Protein AF-K6DJV8-F1 (afdb_monomer_lite)

Radius of gyration: 12.12 Å; chains: 1; bounding box: 29×24×30 Å

Structure (mmCIF, N/CA/C/O backbone):
data_AF-K6DJV8-F1
#
_entry.id   AF-K6DJV8-F1
#
loop_
_atom_site.group_PDB
_atom_site.id
_atom_site.type_symbol
_atom_site.label_atom_id
_atom_site.label_alt_id
_atom_site.label_comp_id
_atom_site.label_asym_id
_atom_site.label_entity_id
_atom_site.label_seq_id
_atom_site.pdbx_PDB_ins_code
_atom_site.Cartn_x
_atom_site.Cartn_y
_atom_site.Cartn_z
_atom_site.occupancy
_atom_site.B_iso_or_equiv
_atom_site.auth_seq_id
_atom_site.auth_comp_id
_atom_site.auth_asym_id
_atom_site.auth_atom_id
_atom_site.pdbx_PDB_model_num
ATOM 1 N N . MET A 1 1 ? 1.936 13.877 -10.553 1.00 49.50 1 MET A N 1
ATOM 2 C CA . MET A 1 1 ? 1.426 12.546 -10.954 1.00 49.50 1 MET A CA 1
ATOM 3 C C . MET A 1 1 ? 1.724 11.618 -9.791 1.00 49.50 1 MET A C 1
ATOM 5 O O . MET A 1 1 ? 2.884 11.556 -9.415 1.00 49.50 1 MET A O 1
ATOM 9 N N . GLY A 1 2 ? 0.705 11.042 -9.148 1.00 72.50 2 GLY A N 1
ATOM 10 C CA . GLY A 1 2 ? 0.897 10.240 -7.930 1.00 72.50 2 GLY A CA 1
ATOM 11 C C . GLY A 1 2 ? 1.573 8.898 -8.217 1.00 72.50 2 GLY A C 1
ATOM 12 O O . GLY A 1 2 ? 1.351 8.322 -9.282 1.00 72.50 2 GLY A O 1
ATOM 13 N N . LEU A 1 3 ? 2.382 8.416 -7.270 1.00 86.00 3 LEU A N 1
ATOM 14 C CA . LEU A 1 3 ? 3.122 7.152 -7.356 1.00 86.00 3 LEU A CA 1
ATOM 15 C C . LEU A 1 3 ? 2.211 5.921 -7.530 1.00 86.00 3 LEU A C 1
ATOM 17 O O . LEU A 1 3 ? 2.567 4.963 -8.224 1.00 86.00 3 LEU A O 1
ATOM 21 N N . PHE A 1 4 ? 1.028 5.947 -6.909 1.00 91.75 4 PHE A N 1
ATOM 22 C CA . PHE A 1 4 ? 0.080 4.834 -6.907 1.00 91.75 4 PHE A CA 1
ATOM 23 C C . PHE A 1 4 ? -0.957 4.974 -8.023 1.00 91.75 4 PHE A C 1
ATOM 25 O O . PHE A 1 4 ? -1.716 5.941 -8.079 1.00 91.75 4 PHE A O 1
ATOM 32 N N . LEU A 1 5 ? -1.020 3.968 -8.895 1.00 92.12 5 LEU A N 1
ATOM 33 C CA . LEU A 1 5 ? -1.958 3.900 -10.019 1.00 92.12 5 LEU A CA 1
ATOM 34 C C . LEU A 1 5 ? -3.356 3.459 -9.581 1.00 92.12 5 LEU A C 1
ATOM 36 O O . LEU A 1 5 ? -4.364 3.880 -10.144 1.00 92.12 5 LEU A O 1
ATOM 40 N N . LYS A 1 6 ? -3.403 2.569 -8.592 1.00 93.81 6 LYS A N 1
ATOM 41 C CA . LYS A 1 6 ? -4.617 1.962 -8.052 1.00 93.81 6 LYS A CA 1
ATOM 42 C C . LYS A 1 6 ? -4.402 1.684 -6.569 1.00 93.81 6 LYS A C 1
ATOM 44 O O . LYS A 1 6 ? -3.268 1.549 -6.115 1.00 93.81 6 LYS A O 1
ATOM 49 N N . HIS A 1 7 ? -5.495 1.606 -5.827 1.00 95.12 7 HIS A N 1
ATOM 50 C CA . HIS A 1 7 ? -5.500 1.207 -4.430 1.00 95.12 7 HIS A CA 1
ATOM 51 C C . HIS A 1 7 ? -6.753 0.376 -4.134 1.00 95.12 7 HIS A C 1
ATOM 53 O O . HIS A 1 7 ? -7.784 0.575 -4.777 1.00 95.12 7 HIS A O 1
ATOM 59 N N . GLU A 1 8 ? -6.653 -0.538 -3.177 1.00 96.50 8 GLU A N 1
ATOM 60 C CA . GLU A 1 8 ? -7.758 -1.341 -2.650 1.00 96.50 8 GLU A CA 1
ATOM 61 C C . GLU A 1 8 ? -7.619 -1.440 -1.134 1.00 96.50 8 GLU A C 1
ATOM 63 O O . GLU A 1 8 ? -6.503 -1.523 -0.625 1.00 96.50 8 GLU A O 1
ATOM 68 N N . ILE A 1 9 ? -8.746 -1.435 -0.427 1.00 95.88 9 ILE A N 1
ATOM 69 C CA . ILE A 1 9 ? -8.794 -1.719 1.006 1.00 95.88 9 ILE A CA 1
ATOM 70 C C . ILE A 1 9 ? -9.486 -3.064 1.171 1.00 95.88 9 ILE A C 1
ATOM 72 O O . ILE A 1 9 ? -10.587 -3.254 0.654 1.00 95.88 9 ILE A O 1
ATOM 76 N N . ILE A 1 10 ? -8.833 -3.985 1.868 1.00 96.19 10 ILE A N 1
ATOM 77 C CA . ILE A 1 10 ? -9.373 -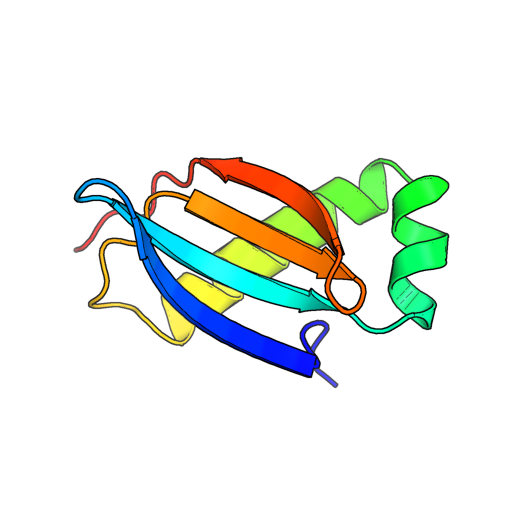5.310 2.166 1.00 96.19 10 ILE A CA 1
ATOM 78 C C . ILE A 1 10 ? -9.362 -5.542 3.671 1.00 96.19 10 ILE A C 1
ATOM 80 O O . ILE A 1 10 ? -8.511 -5.009 4.380 1.00 96.19 10 ILE A O 1
ATOM 84 N N . GLU A 1 11 ? -10.289 -6.359 4.151 1.00 95.38 11 GLU A N 1
ATOM 85 C CA . GLU A 1 11 ? -10.251 -6.893 5.507 1.00 95.38 11 GLU A CA 1
ATOM 86 C C . GLU A 1 11 ? -9.742 -8.335 5.446 1.00 95.38 11 GLU A C 1
ATOM 88 O O . GLU A 1 11 ? -10.274 -9.162 4.704 1.00 95.38 11 GLU A O 1
ATOM 93 N N . ASN A 1 12 ? -8.686 -8.629 6.198 1.00 91.75 12 ASN A N 1
ATOM 94 C CA . ASN A 1 12 ? -8.054 -9.935 6.257 1.00 91.75 12 ASN A CA 1
ATOM 95 C C . ASN A 1 12 ? -7.794 -10.315 7.718 1.00 91.75 12 ASN A C 1
ATOM 97 O O . ASN A 1 12 ? -7.044 -9.636 8.420 1.00 91.75 12 ASN A O 1
ATOM 101 N N . GLU A 1 13 ? -8.431 -11.391 8.185 1.00 90.31 13 GLU A N 1
ATOM 102 C CA . GLU A 1 13 ? -8.309 -11.890 9.566 1.00 90.31 13 GLU A CA 1
ATOM 103 C C . GLU A 1 13 ? -8.563 -10.806 10.638 1.00 90.31 13 GLU A C 1
ATOM 105 O O . GLU A 1 13 ? -7.836 -10.705 11.627 1.00 90.31 13 GLU A O 1
ATOM 110 N N . GLY A 1 14 ? -9.573 -9.951 10.429 1.00 88.25 14 GLY A N 1
ATOM 111 C CA . GLY A 1 14 ? -9.910 -8.853 11.347 1.00 88.25 14 GLY A CA 1
ATOM 112 C C . GLY A 1 14 ? -8.926 -7.678 11.317 1.00 88.25 14 GLY A C 1
ATOM 113 O O . GLY A 1 14 ? -8.909 -6.858 12.238 1.00 88.25 14 GLY A O 1
ATOM 114 N N . ARG A 1 15 ? -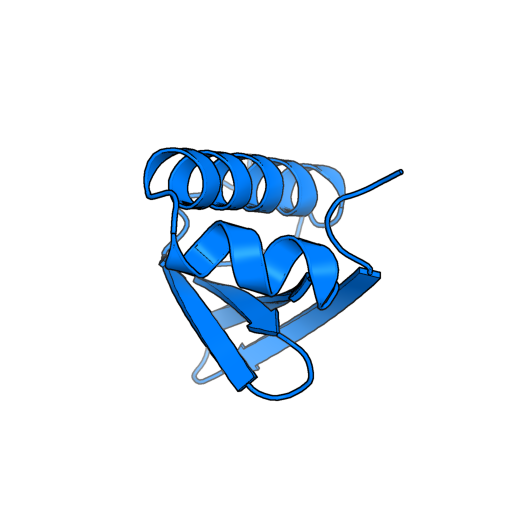8.084 -7.596 10.280 1.00 90.56 15 ARG A N 1
ATOM 115 C CA . ARG A 1 15 ? -7.193 -6.463 10.024 1.00 90.56 15 ARG A CA 1
ATOM 116 C C . ARG A 1 15 ? -7.517 -5.808 8.693 1.00 90.56 15 ARG A C 1
ATOM 118 O O . ARG A 1 15 ? -7.689 -6.497 7.693 1.00 90.56 15 ARG A O 1
ATOM 125 N N . PHE A 1 16 ? -7.533 -4.484 8.657 1.00 94.25 16 PHE A N 1
ATOM 126 C CA . PHE A 1 16 ? -7.611 -3.738 7.415 1.00 94.25 16 PHE A CA 1
ATOM 127 C C . PHE A 1 16 ? -6.228 -3.615 6.785 1.00 94.25 16 PHE A C 1
ATOM 129 O O . PHE A 1 16 ? -5.265 -3.140 7.399 1.00 94.25 16 PHE A O 1
ATOM 136 N N . GLU A 1 17 ? -6.142 -4.019 5.527 1.00 96.06 17 GLU A N 1
ATOM 137 C CA . GLU A 1 17 ? -4.943 -3.918 4.717 1.00 96.06 17 GLU A CA 1
ATOM 138 C C . GLU A 1 17 ? -5.199 -3.019 3.508 1.00 96.06 17 GLU A C 1
ATOM 140 O O . GLU A 1 17 ? -6.226 -3.124 2.835 1.00 96.06 17 GLU A O 1
ATOM 145 N N . ALA A 1 18 ? -4.242 -2.147 3.206 1.00 96.44 18 ALA A N 1
ATOM 146 C CA . ALA A 1 18 ? -4.257 -1.344 1.996 1.00 96.44 18 ALA A CA 1
ATOM 147 C C . ALA A 1 18 ? -3.312 -1.937 0.952 1.00 96.44 18 ALA A C 1
ATOM 149 O O . ALA A 1 18 ? -2.113 -2.064 1.193 1.00 96.44 18 ALA A O 1
ATOM 150 N N . LEU A 1 19 ? -3.831 -2.255 -0.228 1.00 96.88 19 LEU A N 1
ATOM 151 C CA . LEU A 1 19 ? -3.049 -2.679 -1.383 1.00 96.88 19 LEU A CA 1
ATOM 152 C C . LEU A 1 19 ? -2.845 -1.466 -2.287 1.00 96.88 19 LEU A C 1
ATOM 154 O O . LEU A 1 19 ? -3.804 -0.943 -2.846 1.00 96.88 19 LEU A O 1
ATOM 158 N N . LEU A 1 20 ? -1.603 -1.018 -2.439 1.00 95.62 20 LEU A N 1
ATOM 159 C CA . LEU A 1 20 ? -1.213 0.134 -3.247 1.00 95.62 20 LEU A CA 1
ATOM 160 C C . LEU A 1 20 ? -0.422 -0.320 -4.468 1.00 95.62 20 LEU A C 1
ATOM 162 O O . LEU A 1 20 ? 0.656 -0.894 -4.349 1.00 95.62 20 LEU A O 1
ATOM 166 N N . TYR A 1 21 ? -0.943 -0.046 -5.657 1.00 94.62 21 TYR A N 1
ATOM 167 C CA . TYR A 1 21 ? -0.394 -0.554 -6.907 1.00 94.62 21 TYR A CA 1
ATOM 168 C C . TYR A 1 21 ? 0.523 0.477 -7.561 1.00 94.62 21 TYR A C 1
ATOM 170 O O . TYR A 1 21 ? 0.080 1.575 -7.905 1.00 94.62 21 TYR A O 1
ATOM 178 N N . VAL A 1 22 ? 1.784 0.111 -7.788 1.00 91.69 22 VAL A N 1
ATOM 179 C CA . VAL A 1 22 ? 2.778 0.954 -8.468 1.00 91.69 22 VAL A CA 1
ATOM 180 C C . VAL A 1 22 ? 2.954 0.548 -9.932 1.00 91.69 22 VAL A C 1
ATOM 182 O O . VAL A 1 22 ? 2.778 -0.609 -10.321 1.00 91.69 22 VAL A O 1
ATOM 185 N N . GLY A 1 23 ? 3.314 1.517 -10.773 1.00 87.38 23 GLY A N 1
ATOM 186 C CA . GLY A 1 23 ? 3.602 1.264 -12.184 1.00 87.38 23 GLY A CA 1
ATOM 187 C C . GLY A 1 23 ? 4.902 0.487 -12.404 1.00 87.38 23 GLY A C 1
ATOM 188 O O . GLY A 1 23 ? 5.861 0.626 -11.647 1.00 87.38 23 GLY A O 1
ATOM 189 N N . LYS A 1 24 ? 4.979 -0.263 -13.514 1.00 79.69 24 LYS A N 1
ATOM 190 C CA . LYS A 1 24 ? 6.172 -1.045 -13.910 1.00 79.69 24 LYS A CA 1
ATOM 191 C C . LYS A 1 24 ? 7.467 -0.220 -13.963 1.00 79.69 24 LYS A C 1
ATOM 193 O O . LYS A 1 24 ? 8.539 -0.757 -13.721 1.00 79.69 24 LYS A O 1
ATOM 198 N N . ARG A 1 25 ? 7.379 1.084 -14.251 1.00 81.25 25 ARG A N 1
ATOM 199 C CA . ARG A 1 25 ? 8.539 1.989 -14.250 1.00 81.25 25 ARG A CA 1
ATOM 200 C C . ARG A 1 25 ? 9.152 2.149 -12.853 1.00 81.25 25 ARG A C 1
ATOM 202 O O . ARG A 1 25 ? 10.369 2.145 -12.729 1.00 81.25 25 ARG A O 1
ATOM 209 N N . HIS A 1 26 ? 8.317 2.249 -11.821 1.00 81.88 26 HIS A N 1
ATOM 210 C CA . HIS A 1 26 ? 8.760 2.365 -10.428 1.00 81.88 26 HIS A CA 1
ATOM 211 C C . HIS A 1 26 ? 9.165 1.008 -9.838 1.00 81.88 26 HIS A C 1
ATOM 213 O O . HIS A 1 26 ? 9.994 0.955 -8.938 1.00 81.88 26 HIS A O 1
ATOM 219 N N . ALA A 1 27 ? 8.641 -0.095 -10.384 1.00 77.62 27 ALA A N 1
ATOM 220 C CA . ALA A 1 27 ? 9.039 -1.451 -10.009 1.00 77.62 27 ALA A CA 1
ATOM 221 C C . ALA A 1 27 ? 10.533 -1.733 -10.233 1.00 77.62 27 ALA A C 1
ATOM 223 O O . ALA A 1 27 ? 11.157 -2.373 -9.395 1.00 77.62 27 ALA A O 1
ATOM 224 N N . ALA A 1 28 ? 11.108 -1.250 -11.340 1.00 78.31 28 ALA A N 1
ATOM 225 C CA . ALA A 1 28 ? 12.538 -1.408 -11.607 1.00 78.31 28 ALA A CA 1
ATOM 226 C C . ALA A 1 28 ? 13.390 -0.687 -10.546 1.00 78.31 28 ALA A C 1
ATOM 228 O O . ALA A 1 28 ? 14.314 -1.272 -9.996 1.00 78.31 28 ALA A O 1
ATOM 229 N N . GLN A 1 29 ? 12.999 0.539 -10.186 1.00 80.12 29 GLN A N 1
ATOM 230 C CA . GLN A 1 29 ? 13.696 1.360 -9.189 1.00 80.12 29 GLN A CA 1
ATOM 231 C C . GLN A 1 29 ? 13.635 0.756 -7.782 1.00 80.12 29 GLN A C 1
ATOM 233 O O . GLN A 1 29 ? 14.613 0.815 -7.047 1.00 80.12 29 GLN A O 1
ATOM 238 N N . LEU A 1 30 ? 12.514 0.121 -7.421 1.00 79.12 30 LEU A N 1
ATOM 239 C CA . LEU A 1 30 ? 12.366 -0.560 -6.132 1.00 79.12 30 LEU A CA 1
ATOM 240 C C . LEU A 1 30 ? 13.404 -1.673 -5.919 1.00 79.12 30 LEU A C 1
ATOM 242 O O . LEU A 1 30 ? 13.826 -1.887 -4.788 1.00 79.12 30 LEU A O 1
ATOM 246 N N . ASN A 1 31 ? 13.827 -2.364 -6.982 1.00 73.06 31 ASN A N 1
ATOM 247 C CA . ASN A 1 31 ? 14.785 -3.470 -6.883 1.00 73.06 31 ASN A CA 1
ATOM 248 C C . ASN A 1 31 ? 16.242 -3.021 -6.740 1.00 73.06 31 ASN A C 1
ATOM 25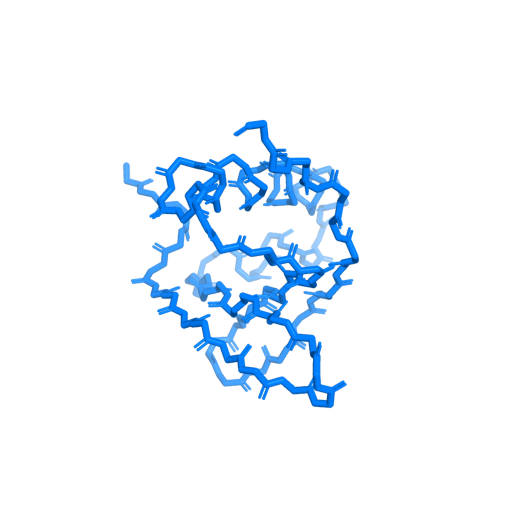0 O O . ASN A 1 31 ? 17.066 -3.793 -6.259 1.00 73.06 31 ASN A O 1
ATOM 254 N N . GLU A 1 32 ? 16.561 -1.811 -7.188 1.00 78.44 32 GLU A N 1
ATOM 255 C CA . GLU A 1 32 ? 17.941 -1.334 -7.315 1.00 78.44 32 GLU A CA 1
ATOM 256 C C . GLU A 1 32 ? 18.305 -0.315 -6.228 1.00 78.44 32 GLU A C 1
ATOM 258 O O . GLU A 1 32 ? 19.482 -0.150 -5.914 1.00 78.44 32 GLU A O 1
ATOM 263 N N . ASP A 1 33 ? 17.304 0.338 -5.626 1.00 83.31 33 ASP A N 1
ATOM 264 C CA . ASP A 1 33 ? 17.499 1.483 -4.742 1.00 83.31 33 ASP A CA 1
ATOM 265 C C . ASP A 1 33 ? 16.725 1.337 -3.416 1.00 83.31 33 ASP A C 1
ATOM 267 O O . ASP A 1 33 ? 15.507 1.526 -3.323 1.00 83.31 33 ASP A O 1
ATOM 271 N N . GLY A 1 34 ? 17.462 1.031 -2.345 1.00 80.19 34 GLY A N 1
ATOM 272 C CA . GLY A 1 34 ? 16.908 0.931 -0.994 1.00 80.19 34 GLY A CA 1
ATOM 273 C C . GLY A 1 34 ? 16.379 2.260 -0.438 1.00 80.19 34 GLY A C 1
ATOM 274 O O . GLY A 1 34 ? 15.448 2.249 0.371 1.00 80.19 34 GLY A O 1
ATOM 275 N N . GLU A 1 35 ? 16.915 3.401 -0.877 1.00 84.62 35 GLU A N 1
ATOM 276 C CA . GLU A 1 35 ? 16.409 4.725 -0.507 1.00 84.62 35 GLU A CA 1
ATOM 277 C C . GLU A 1 35 ? 15.048 4.973 -1.165 1.00 84.62 35 GLU A C 1
ATOM 279 O O . GLU A 1 35 ? 14.101 5.422 -0.509 1.00 84.62 35 GLU A O 1
ATOM 284 N N . PHE A 1 36 ? 14.902 4.567 -2.429 1.00 83.19 36 PHE A N 1
ATOM 285 C CA . PHE A 1 36 ? 13.621 4.614 -3.127 1.00 83.19 36 PHE A CA 1
ATOM 286 C C . PHE A 1 36 ? 12.548 3.792 -2.403 1.00 83.19 36 PHE A C 1
ATOM 288 O O . PHE A 1 36 ? 11.438 4.285 -2.197 1.00 83.19 36 PHE A O 1
ATOM 295 N N . VAL A 1 37 ? 12.873 2.588 -1.917 1.00 86.31 37 VAL A N 1
ATOM 296 C CA . VAL A 1 37 ? 11.937 1.772 -1.117 1.00 86.31 37 VAL A CA 1
ATOM 297 C C . VAL A 1 37 ? 11.454 2.523 0.130 1.00 86.31 37 VAL A C 1
ATOM 299 O O . VAL A 1 37 ? 10.262 2.488 0.443 1.00 86.31 37 VAL A O 1
ATOM 302 N N . GLN A 1 38 ? 12.342 3.221 0.844 1.00 88.00 38 GLN A N 1
ATOM 303 C CA . GLN A 1 38 ? 11.952 4.012 2.019 1.00 88.00 38 GLN A CA 1
ATOM 304 C C . GLN A 1 38 ? 11.041 5.185 1.644 1.00 88.00 38 GLN A C 1
ATOM 306 O O . GLN A 1 38 ? 10.059 5.447 2.340 1.00 88.00 38 GLN A O 1
ATOM 311 N N . ASN A 1 39 ? 11.320 5.854 0.526 1.00 89.81 39 ASN A N 1
ATOM 312 C CA . ASN A 1 39 ? 10.487 6.947 0.027 1.00 89.81 39 ASN A CA 1
ATOM 313 C C . ASN A 1 39 ? 9.088 6.459 -0.372 1.00 89.81 39 ASN A C 1
ATOM 315 O O . ASN A 1 39 ? 8.098 7.070 0.029 1.00 89.81 39 ASN A O 1
ATOM 319 N N . VAL A 1 40 ? 8.987 5.306 -1.042 1.00 90.75 40 VAL A N 1
ATOM 320 C CA . VAL A 1 40 ? 7.697 4.680 -1.375 1.00 90.75 40 VAL A CA 1
ATOM 321 C C . VAL A 1 40 ? 6.890 4.349 -0.120 1.00 90.75 40 VAL A C 1
ATOM 323 O O . VAL A 1 40 ? 5.684 4.587 -0.094 1.00 90.75 40 VAL A O 1
ATOM 326 N N . LYS A 1 41 ? 7.527 3.844 0.945 1.00 91.69 41 LYS A N 1
ATOM 327 C CA . LYS A 1 41 ? 6.834 3.578 2.218 1.00 91.69 41 LYS A CA 1
ATOM 328 C C . LYS A 1 41 ? 6.287 4.856 2.856 1.00 91.69 41 LYS A C 1
ATOM 330 O O . LYS A 1 41 ? 5.150 4.855 3.318 1.00 91.69 41 LYS A O 1
ATOM 335 N N . LYS A 1 42 ? 7.062 5.946 2.857 1.00 91.75 42 LYS A N 1
ATOM 336 C CA . LYS A 1 42 ? 6.612 7.247 3.384 1.00 91.75 42 LYS A CA 1
ATOM 337 C C . LYS A 1 42 ? 5.433 7.799 2.586 1.00 91.75 42 LYS A C 1
ATOM 339 O O . LYS A 1 42 ? 4.437 8.205 3.175 1.00 91.75 42 LYS A O 1
ATOM 344 N N . GLU A 1 43 ? 5.524 7.769 1.257 1.00 92.44 43 GLU A N 1
ATOM 345 C CA . GLU A 1 43 ? 4.440 8.232 0.386 1.00 92.44 43 GLU A CA 1
ATOM 346 C C . GLU A 1 43 ? 3.183 7.368 0.545 1.00 92.44 43 GLU A C 1
ATOM 348 O O . GLU A 1 43 ? 2.071 7.886 0.544 1.00 92.44 43 GLU A O 1
ATOM 353 N N . ALA A 1 44 ? 3.349 6.061 0.752 1.00 94.19 44 ALA A N 1
ATOM 354 C CA . ALA A 1 44 ? 2.249 5.142 1.010 1.00 94.19 44 ALA A CA 1
ATOM 355 C C . ALA A 1 44 ? 1.49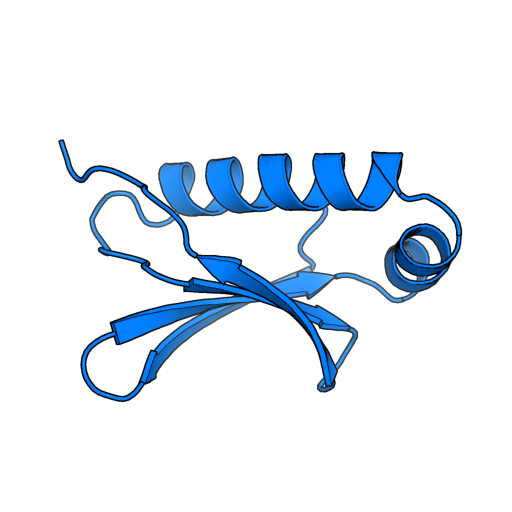7 5.468 2.307 1.00 94.19 44 ALA A C 1
ATOM 357 O O . ALA A 1 44 ? 0.269 5.500 2.295 1.00 94.19 44 ALA A O 1
ATOM 358 N N . VAL A 1 45 ? 2.211 5.746 3.402 1.00 93.50 45 VAL A N 1
ATOM 359 C CA . VAL A 1 45 ? 1.586 6.165 4.668 1.00 93.50 45 VAL A CA 1
ATOM 360 C C . VAL A 1 45 ? 0.825 7.474 4.473 1.00 93.50 45 VAL A C 1
ATOM 362 O O . VAL A 1 45 ? -0.373 7.512 4.738 1.00 93.50 45 VAL A O 1
ATOM 365 N N . ALA A 1 46 ? 1.473 8.494 3.904 1.00 92.75 46 ALA A N 1
ATOM 366 C CA . ALA A 1 46 ? 0.844 9.793 3.665 1.00 92.75 46 ALA A CA 1
ATOM 367 C C . ALA A 1 46 ? -0.395 9.690 2.756 1.00 92.75 46 ALA A C 1
ATOM 369 O O . ALA A 1 46 ? -1.407 10.351 2.983 1.00 92.75 46 ALA A O 1
ATOM 370 N N . PHE A 1 47 ? -0.342 8.834 1.731 1.00 93.75 47 PHE A N 1
ATOM 371 C CA . PHE A 1 47 ? -1.477 8.575 0.851 1.00 93.75 47 PHE A CA 1
ATOM 372 C C . PHE A 1 47 ? -2.660 7.960 1.608 1.00 93.75 47 PHE A C 1
ATOM 374 O O . PHE A 1 47 ? -3.802 8.360 1.377 1.00 93.75 47 PHE A O 1
ATOM 381 N N . ILE A 1 48 ? -2.401 6.999 2.499 1.00 93.94 48 ILE A N 1
ATOM 382 C CA . ILE A 1 48 ? -3.448 6.353 3.296 1.00 93.94 48 ILE A CA 1
ATOM 383 C C . ILE A 1 48 ? -4.035 7.313 4.326 1.00 93.94 48 ILE A C 1
ATOM 385 O O . ILE A 1 48 ? -5.255 7.408 4.397 1.00 93.94 48 ILE A O 1
ATOM 389 N N . GLU A 1 49 ? -3.209 8.059 5.057 1.00 92.12 49 GLU A N 1
ATOM 390 C CA . GLU A 1 49 ? -3.675 9.052 6.035 1.00 92.12 49 GLU A CA 1
ATOM 391 C C . GLU A 1 49 ? -4.576 10.106 5.382 1.00 92.12 49 GLU A C 1
ATOM 393 O O . GLU A 1 49 ? -5.634 10.443 5.910 1.00 92.12 49 GLU A O 1
ATOM 398 N N . LEU A 1 50 ? -4.205 10.578 4.188 1.00 92.06 50 LEU A N 1
ATOM 399 C CA . LEU A 1 50 ? -4.991 11.568 3.457 1.00 92.06 50 LEU A CA 1
ATOM 400 C C . LEU A 1 50 ? -6.301 10.990 2.905 1.00 92.06 50 LEU A C 1
ATOM 402 O O . LEU A 1 50 ? -7.329 11.666 2.905 1.00 92.06 50 LEU A O 1
ATOM 406 N N . LYS A 1 51 ? -6.263 9.769 2.361 1.00 92.88 51 LYS A N 1
ATOM 407 C CA . LYS A 1 51 ? -7.388 9.209 1.600 1.00 92.88 51 LYS A CA 1
ATOM 408 C C . LYS A 1 51 ? -8.363 8.401 2.452 1.00 92.88 51 LYS A C 1
ATOM 410 O O . LYS A 1 51 ? -9.544 8.333 2.117 1.00 92.88 51 LYS A O 1
ATOM 415 N N . PHE A 1 52 ? -7.875 7.800 3.530 1.00 91.75 52 PHE A N 1
ATOM 416 C CA . PHE A 1 52 ? -8.619 6.904 4.410 1.00 91.75 52 PHE A CA 1
ATOM 417 C C . PHE A 1 52 ? -8.423 7.264 5.891 1.00 91.75 52 PHE A C 1
ATOM 419 O O . PHE A 1 52 ? -8.094 6.382 6.683 1.00 91.75 52 PHE A O 1
ATOM 426 N N . PRO A 1 53 ? -8.671 8.523 6.303 1.00 90.19 53 PRO A N 1
ATOM 427 C CA . PRO A 1 53 ? -8.401 8.966 7.675 1.00 90.19 53 PRO A CA 1
ATOM 428 C C . PRO A 1 53 ? -9.223 8.213 8.736 1.00 90.19 53 PRO A C 1
ATOM 430 O O . PRO A 1 53 ? -8.839 8.164 9.897 1.00 90.19 53 PRO A O 1
ATOM 433 N N . LEU A 1 54 ? -10.352 7.612 8.345 1.00 90.94 54 LEU A N 1
ATOM 434 C CA . LEU A 1 54 ? -11.271 6.903 9.243 1.00 90.94 54 LEU A CA 1
ATOM 435 C C . LEU A 1 54 ? -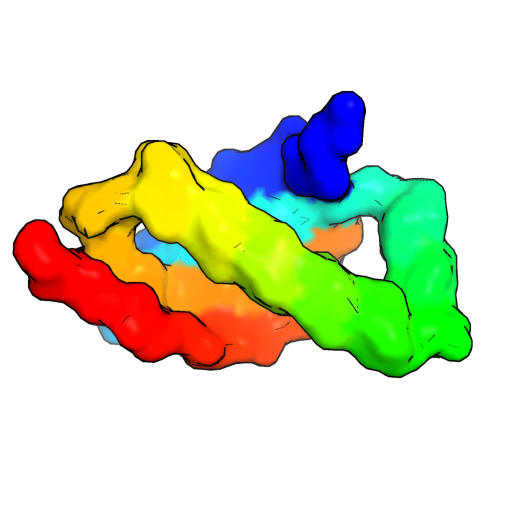11.158 5.375 9.165 1.00 90.94 54 LEU A C 1
ATOM 437 O O . LEU A 1 54 ? -11.945 4.678 9.803 1.00 90.94 54 LEU A O 1
ATOM 441 N N . VAL A 1 55 ? -10.228 4.834 8.373 1.00 90.06 55 VAL A N 1
ATOM 442 C CA . VAL A 1 55 ? -10.038 3.382 8.278 1.00 90.06 55 VAL A CA 1
ATOM 443 C C . VAL A 1 55 ? -8.798 2.996 9.084 1.00 90.06 55 VAL A C 1
ATOM 445 O O . VAL A 1 55 ? -7.720 3.516 8.791 1.00 90.06 55 VAL A O 1
ATOM 448 N N . PRO A 1 56 ? -8.899 2.063 10.050 1.00 91.44 56 PRO A N 1
ATOM 449 C CA . PRO A 1 56 ? -7.757 1.598 10.834 1.00 91.44 56 PRO A CA 1
ATOM 450 C C . PRO A 1 56 ? -6.871 0.653 10.010 1.00 91.44 56 PRO A C 1
ATOM 452 O O . PRO A 1 56 ? -6.750 -0.530 10.322 1.00 91.44 56 PRO A O 1
ATOM 455 N N . ILE A 1 57 ? -6.266 1.154 8.930 1.00 94.44 57 ILE A N 1
ATOM 456 C CA . ILE A 1 57 ? -5.314 0.386 8.12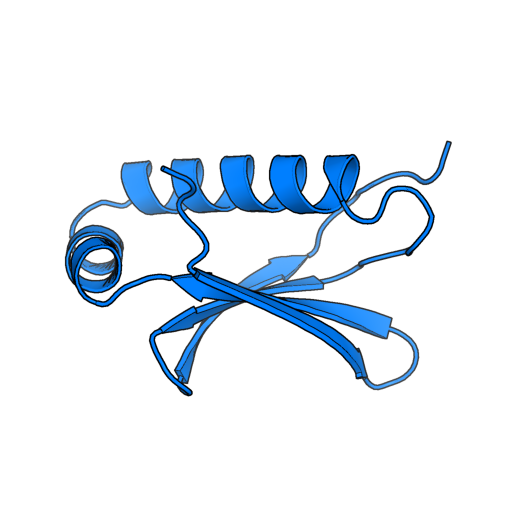5 1.00 94.44 57 ILE A CA 1
ATOM 457 C C . ILE A 1 57 ? -4.157 -0.019 9.033 1.00 94.44 57 ILE A C 1
ATOM 459 O O . ILE A 1 57 ? -3.479 0.842 9.580 1.00 94.44 57 ILE A O 1
ATOM 463 N N . GLN A 1 58 ? -3.923 -1.321 9.184 1.00 94.75 58 GLN A N 1
ATOM 464 C CA . GLN A 1 58 ? -2.840 -1.863 10.012 1.00 94.75 58 GLN A CA 1
ATOM 465 C C . GLN A 1 58 ? -1.668 -2.365 9.169 1.00 94.75 58 GLN A C 1
ATOM 467 O O . GLN A 1 58 ? -0.539 -2.446 9.653 1.00 94.75 58 GLN A O 1
ATOM 472 N N . VAL A 1 59 ? -1.914 -2.693 7.899 1.00 94.94 59 VAL A N 1
ATOM 473 C CA . VAL A 1 59 ? -0.891 -3.182 6.969 1.00 94.94 59 VAL A CA 1
ATOM 474 C C . VAL A 1 59 ? -1.022 -2.456 5.643 1.00 94.94 59 VAL A C 1
ATOM 476 O O . VAL A 1 59 ? -2.114 -2.323 5.100 1.00 94.94 59 VAL A O 1
ATOM 479 N N . ILE A 1 60 ? 0.107 -2.033 5.085 1.00 95.81 60 ILE A N 1
ATOM 480 C CA . ILE A 1 60 ? 0.174 -1.524 3.720 1.00 95.81 60 ILE A CA 1
ATOM 481 C C . ILE A 1 60 ? 1.002 -2.497 2.884 1.00 95.81 60 ILE A C 1
ATOM 483 O O . ILE A 1 60 ? 2.117 -2.866 3.258 1.00 95.81 60 ILE A O 1
ATOM 487 N N . ARG A 1 61 ? 0.455 -2.911 1.741 1.00 95.38 61 ARG A N 1
ATOM 488 C CA . ARG A 1 61 ? 1.102 -3.754 0.736 1.00 95.38 61 ARG A CA 1
ATOM 489 C C . ARG A 1 61 ? 1.323 -2.955 -0.533 1.00 95.38 61 ARG A C 1
ATOM 491 O O . ARG A 1 61 ? 0.377 -2.457 -1.131 1.00 95.38 61 ARG A O 1
ATOM 498 N N . ILE A 1 62 ? 2.567 -2.875 -0.976 1.00 94.31 62 ILE A N 1
ATOM 499 C CA . ILE A 1 62 ? 2.915 -2.337 -2.285 1.00 94.31 62 ILE A CA 1
ATOM 500 C C . ILE A 1 62 ? 2.850 -3.477 -3.297 1.00 94.31 62 ILE A C 1
ATOM 502 O O . ILE A 1 62 ? 3.508 -4.504 -3.127 1.00 94.31 62 ILE A O 1
ATOM 506 N N . MET A 1 63 ? 2.061 -3.285 -4.347 1.00 94.31 63 MET A N 1
ATOM 507 C CA . MET A 1 63 ? 1.775 -4.265 -5.388 1.00 94.31 63 MET A CA 1
ATOM 508 C C . MET A 1 63 ? 2.396 -3.820 -6.716 1.00 94.31 63 MET A C 1
ATOM 510 O O . MET A 1 63 ? 2.251 -2.666 -7.120 1.00 94.31 63 MET A O 1
ATOM 514 N N . ILE A 1 64 ? 3.039 -4.741 -7.436 1.00 90.25 64 ILE A N 1
ATOM 515 C CA . ILE A 1 64 ? 3.490 -4.539 -8.820 1.00 90.25 64 ILE A CA 1
ATOM 516 C C . ILE A 1 64 ? 2.664 -5.470 -9.707 1.00 90.25 64 ILE A C 1
ATOM 518 O O . ILE A 1 64 ? 2.862 -6.686 -9.720 1.00 90.25 64 ILE A O 1
ATOM 522 N N . GLY A 1 65 ? 1.699 -4.909 -10.439 1.00 86.31 65 GLY A N 1
ATOM 523 C CA . GLY A 1 65 ? 0.672 -5.731 -11.085 1.00 86.31 65 GLY A CA 1
ATOM 524 C C . GLY A 1 65 ? -0.121 -6.504 -10.027 1.00 86.31 65 GLY A C 1
ATOM 525 O O . GLY A 1 65 ? -0.669 -5.890 -9.121 1.00 86.31 65 GLY A O 1
ATOM 526 N N . SER A 1 66 ? -0.164 -7.834 -10.120 1.00 85.81 66 SER A N 1
ATOM 527 C CA . SER A 1 66 ? -0.832 -8.709 -9.141 1.00 85.81 66 SER A CA 1
ATOM 528 C C . SER A 1 66 ? 0.106 -9.280 -8.068 1.00 85.81 66 SER A C 1
ATOM 530 O O . SER A 1 66 ? -0.323 -10.112 -7.272 1.00 85.81 66 SER A O 1
ATOM 532 N N . VAL A 1 67 ? 1.384 -8.886 -8.052 1.00 88.19 67 VAL A N 1
ATOM 533 C CA . VAL A 1 67 ? 2.398 -9.472 -7.162 1.00 88.19 67 VAL A CA 1
ATOM 534 C C . VAL A 1 67 ? 2.658 -8.550 -5.967 1.00 88.19 67 VAL A C 1
ATOM 536 O O . VAL A 1 67 ? 2.944 -7.367 -6.181 1.00 88.19 67 VAL A O 1
ATOM 539 N N . PRO A 1 68 ? 2.594 -9.056 -4.720 1.00 89.31 68 PRO A N 1
ATOM 540 C CA . PRO A 1 68 ? 3.005 -8.295 -3.549 1.00 89.31 68 PRO A CA 1
ATOM 541 C C . PRO A 1 68 ? 4.523 -8.127 -3.553 1.00 89.31 68 PRO A C 1
ATOM 543 O O . PRO A 1 68 ? 5.267 -9.102 -3.614 1.00 89.31 68 PRO A O 1
ATOM 546 N N . TYR A 1 69 ? 4.972 -6.880 -3.489 1.00 88.69 69 TYR A N 1
ATOM 547 C CA . TYR A 1 69 ? 6.387 -6.543 -3.505 1.00 88.69 69 TYR A CA 1
ATOM 548 C C . TYR A 1 69 ? 6.940 -6.349 -2.094 1.00 88.69 69 TYR A C 1
ATOM 550 O O . TYR A 1 69 ? 7.851 -7.051 -1.667 1.00 88.69 69 TYR A O 1
ATOM 558 N N . VAL A 1 70 ? 6.360 -5.410 -1.345 1.00 90.12 70 VAL A N 1
ATOM 559 C CA . VAL A 1 70 ? 6.718 -5.173 0.054 1.00 90.12 70 VAL A CA 1
ATOM 560 C C . VAL A 1 70 ? 5.458 -4.943 0.865 1.00 90.12 70 VAL A C 1
ATOM 562 O O . VAL A 1 70 ? 4.543 -4.253 0.424 1.00 90.12 70 VAL A O 1
ATOM 565 N N . ALA A 1 71 ? 5.418 -5.519 2.060 1.00 92.06 71 ALA A N 1
ATOM 566 C CA . ALA A 1 71 ? 4.382 -5.265 3.044 1.00 92.06 71 ALA A CA 1
ATOM 567 C C . ALA A 1 71 ? 5.020 -4.717 4.318 1.00 92.06 71 ALA A C 1
ATOM 569 O O . ALA A 1 71 ? 6.131 -5.110 4.683 1.00 92.06 71 ALA A O 1
ATOM 570 N N . PHE A 1 72 ? 4.332 -3.801 4.985 1.00 93.12 72 PHE A N 1
ATOM 571 C CA . PHE A 1 72 ? 4.772 -3.277 6.268 1.00 93.12 72 PHE A CA 1
ATOM 572 C C . PHE A 1 72 ? 3.575 -2.921 7.143 1.00 93.12 72 PHE A C 1
ATOM 574 O O . PHE A 1 72 ? 2.530 -2.492 6.652 1.00 93.12 72 PHE A O 1
ATOM 581 N N . ALA A 1 73 ? 3.741 -3.137 8.447 1.00 92.19 73 ALA A N 1
ATOM 582 C CA . ALA A 1 73 ? 2.781 -2.679 9.433 1.00 92.19 73 ALA A CA 1
ATOM 583 C C . ALA A 1 73 ? 2.831 -1.154 9.515 1.00 92.19 73 ALA A C 1
ATOM 585 O O . ALA A 1 73 ? 3.903 -0.553 9.394 1.00 92.19 73 ALA A O 1
ATOM 586 N N . THR A 1 74 ? 1.676 -0.544 9.728 1.00 86.12 74 THR A N 1
ATOM 587 C CA . THR A 1 74 ? 1.568 0.891 9.943 1.00 86.12 74 THR A CA 1
ATOM 588 C C . THR A 1 74 ? 1.015 1.166 11.336 1.00 86.12 74 THR A C 1
ATOM 590 O O . THR A 1 74 ? 0.189 0.415 11.853 1.00 86.12 74 THR A O 1
ATOM 593 N N . SER A 1 75 ? 1.511 2.236 11.951 1.00 75.81 75 SER A N 1
ATOM 594 C CA . SER A 1 75 ? 1.077 2.712 13.267 1.00 75.81 75 SER A CA 1
ATOM 595 C C . SER A 1 75 ? 0.204 3.961 13.140 1.00 75.81 75 SER A C 1
ATOM 597 O O . SER A 1 75 ? 0.245 4.809 14.031 1.00 75.81 75 SER A O 1
ATOM 599 N N . ILE A 1 76 ? -0.527 4.108 12.024 1.00 73.25 76 ILE A N 1
ATOM 600 C CA . ILE A 1 76 ? -1.445 5.235 11.810 1.00 73.25 76 ILE A CA 1
ATOM 601 C C . ILE A 1 76 ? -2.413 5.272 12.991 1.00 73.25 76 ILE A C 1
ATOM 603 O O . ILE A 1 76 ? -3.156 4.320 13.239 1.00 73.25 76 ILE A O 1
ATOM 607 N N . LYS A 1 77 ? -2.346 6.359 13.759 1.00 62.78 77 LYS A N 1
ATOM 608 C CA . LYS A 1 77 ? -3.263 6.606 14.864 1.00 62.78 77 LYS A CA 1
ATOM 609 C C . LYS A 1 77 ? -4.519 7.237 14.287 1.00 62.78 77 LYS A C 1
ATOM 611 O O . LYS A 1 77 ? -4.430 8.171 13.498 1.00 62.78 77 LYS A O 1
ATOM 616 N N . MET A 1 78 ? -5.667 6.693 14.666 1.00 60.81 78 MET A N 1
ATOM 617 C CA . MET A 1 78 ? -6.937 7.371 14.454 1.00 60.81 78 MET A CA 1
ATOM 618 C C . MET A 1 78 ? -7.049 8.422 15.557 1.00 60.81 78 MET A C 1
ATOM 620 O O . MET A 1 78 ? -7.162 8.044 16.725 1.00 60.81 78 MET A O 1
ATOM 624 N N . ASP A 1 79 ? -6.923 9.695 15.193 1.00 57.84 79 ASP A N 1
ATOM 625 C CA . ASP A 1 79 ? -7.237 10.825 16.075 1.00 57.84 79 ASP A CA 1
ATOM 626 C C . ASP A 1 79 ? -8.737 11.160 16.018 1.00 57.84 79 ASP A C 1
ATOM 628 O O . ASP A 1 79 ? -9.340 11.032 14.923 1.00 57.84 79 ASP A O 1
#

Sequence (79 aa):
MGLFLKHEIIENEGRFEALLYVGKRHAAQLNEDGEFVQNVKKEAVAFIELKFPLVPIQVIRIMIGSVPYVAFATSIKMD

Organism: NCBI:txid1131731

Secondary structure (DSSP, 8-state):
--SEEEEEEEEETTEEEEEEEEPHHHHHHHHH-HHHHHHHHHHHHHHHHHH-TTS-EEEEEEEETTEEEEEEE------

pLDDT: mean 87.67, std 9.28, range [49.5, 96.88]

Foldseek 3Di:
DAQFPDWDWDQDPNAIEIETEGEPVLVVVCVVDPVSVVVVVVSQVVVCCVPPLPHRHQKYFYDHPPDTDDMDGDPRDND